Protein AF-A0A535AW75-F1 (afdb_monomer_lite)

pLDDT: mean 78.08, std 23.4, range [30.22, 97.56]

Radius of gyration: 19.55 Å; chains: 1; bounding box: 42×55×48 Å

Secondary structure (DSSP, 8-state):
--TTS----SS-----S-SSPPGGG---HHHHHHHHHHHHHHHHHS--SEEEEESHHHHHHHHHHTT-SSPPPP-TT-EEE-TTS-EEEEE----HHHHHTTSS-HHHHHHT-HHHHHHHHHHH--S-------GGGS-----------------PPPPP-

Foldseek 3Di:
DDPPPVDDDDLDDDDDLAPDQDVPNDDDPVRSVVSLVVVLVVVLVDPDQEAEQADPVSVVSVCVSLVPPDADDADAQDWDADPQNGIYGYHHHPDPVCDVVVVDDPCSVVCSPVVNVVVVVVVVDDPPDPDDDRPSPDDDPPDDDPDDDDDDDDDDDDDDD

Structure (mmCIF, N/CA/C/O backbone):
data_AF-A0A535AW75-F1
#
_entry.id   AF-A0A535AW75-F1
#
loop_
_atom_site.group_PDB
_atom_site.id
_atom_site.type_symbol
_atom_site.label_atom_id
_atom_site.label_alt_id
_atom_site.label_comp_id
_atom_site.label_asym_id
_atom_site.label_entity_id
_atom_site.label_seq_id
_atom_site.pdbx_PDB_ins_code
_atom_site.Cartn_x
_atom_site.Cartn_y
_atom_site.Cartn_z
_atom_site.occupancy
_atom_site.B_iso_or_equiv
_atom_site.auth_seq_id
_atom_site.auth_comp_id
_atom_site.auth_asym_id
_atom_site.auth_atom_id
_atom_site.pdbx_PDB_model_num
ATOM 1 N N . GLU A 1 1 ? -6.168 -9.138 -23.996 1.00 61.31 1 GLU A N 1
ATOM 2 C CA . GLU A 1 1 ? -6.672 -9.551 -22.667 1.00 61.31 1 GLU A CA 1
ATOM 3 C C . GLU A 1 1 ? -8.048 -10.183 -22.825 1.00 61.31 1 GLU A C 1
ATOM 5 O O . GLU A 1 1 ? -8.826 -9.675 -23.624 1.00 61.31 1 GLU A O 1
ATOM 10 N N . HIS A 1 2 ? -8.336 -11.271 -22.105 1.00 75.50 2 HIS A N 1
ATOM 11 C CA . HIS A 1 2 ? -9.632 -11.963 -22.109 1.00 75.50 2 HIS A CA 1
ATOM 12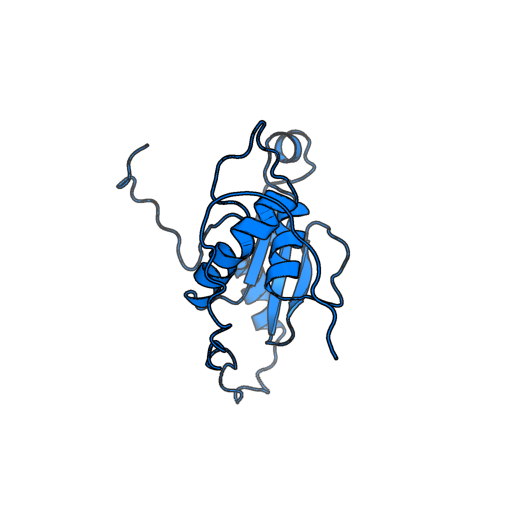 C C . HIS A 1 2 ? -10.145 -12.055 -20.667 1.00 75.50 2 HIS A C 1
ATOM 14 O O . HIS A 1 2 ? -9.396 -12.452 -19.785 1.00 75.50 2 HIS A O 1
ATOM 20 N N . ARG A 1 3 ? -11.411 -11.694 -20.418 1.00 74.44 3 ARG A N 1
ATOM 21 C CA . ARG A 1 3 ? -12.014 -11.739 -19.067 1.00 74.44 3 ARG A CA 1
ATOM 22 C C . ARG A 1 3 ? -12.180 -13.159 -18.518 1.00 74.44 3 ARG A C 1
ATOM 24 O O . ARG A 1 3 ? -12.251 -13.332 -17.308 1.00 74.44 3 ARG A O 1
ATOM 31 N N . ASP A 1 4 ? -12.218 -14.141 -19.412 1.00 86.00 4 ASP A N 1
ATOM 32 C CA . ASP A 1 4 ? -12.460 -15.551 -19.107 1.00 86.00 4 ASP A CA 1
ATOM 33 C C . ASP A 1 4 ? -11.187 -16.397 -19.261 1.00 86.00 4 ASP A C 1
ATOM 35 O O . ASP A 1 4 ? -11.249 -17.579 -19.585 1.00 86.00 4 ASP A O 1
ATOM 39 N N . ASP A 1 5 ? -10.013 -15.800 -19.031 1.00 88.88 5 ASP A N 1
ATOM 40 C CA . ASP A 1 5 ? -8.710 -16.483 -19.084 1.00 88.88 5 ASP A CA 1
ATOM 41 C C . ASP A 1 5 ? -8.517 -17.554 -17.988 1.00 88.88 5 ASP A C 1
ATOM 43 O O . ASP A 1 5 ? -7.508 -18.257 -17.956 1.00 88.88 5 ASP A O 1
ATOM 47 N N . GLY A 1 6 ? -9.493 -17.698 -17.089 1.00 89.00 6 GLY A N 1
ATOM 48 C CA . GLY A 1 6 ? -9.479 -18.669 -16.004 1.00 89.00 6 GLY A CA 1
ATOM 49 C C . GLY A 1 6 ? -8.653 -18.238 -14.792 1.00 89.00 6 GLY A C 1
ATOM 50 O O . GLY A 1 6 ? -8.538 -19.024 -13.846 1.00 89.00 6 GLY A O 1
ATOM 51 N N . LEU A 1 7 ? -8.112 -17.013 -14.764 1.00 89.44 7 LEU A N 1
ATOM 52 C CA . LEU A 1 7 ? -7.341 -16.511 -13.631 1.00 89.44 7 LEU A CA 1
ATOM 53 C C . LEU A 1 7 ? -8.226 -16.389 -12.383 1.00 89.44 7 LEU A C 1
ATOM 55 O O . LEU A 1 7 ? -9.265 -15.728 -12.374 1.00 89.44 7 LEU A O 1
ATOM 59 N N . ARG A 1 8 ? -7.791 -17.013 -11.282 1.00 88.00 8 ARG A N 1
ATOM 60 C CA . ARG A 1 8 ? -8.491 -16.966 -9.991 1.00 88.00 8 ARG A CA 1
ATOM 61 C C . ARG A 1 8 ? -7.544 -16.570 -8.869 1.00 88.00 8 ARG A C 1
ATOM 63 O O . ARG A 1 8 ? -6.524 -17.216 -8.642 1.00 88.00 8 ARG A O 1
ATOM 70 N N . LEU A 1 9 ? -7.930 -15.549 -8.107 1.00 88.00 9 LEU A N 1
ATOM 71 C CA . LEU A 1 9 ? -7.270 -15.192 -6.854 1.00 88.00 9 LEU A CA 1
ATOM 72 C C . LEU A 1 9 ? -7.941 -15.934 -5.697 1.00 88.00 9 LEU A C 1
ATOM 74 O O . LEU A 1 9 ? -9.105 -15.705 -5.378 1.00 88.00 9 LEU A O 1
ATOM 78 N N . LEU A 1 10 ? -7.201 -16.835 -5.054 1.00 88.31 10 LEU A N 1
ATOM 79 C CA . LEU A 1 10 ? -7.703 -17.617 -3.924 1.00 88.31 10 LEU A CA 1
ATOM 80 C C . LEU A 1 10 ? -7.268 -16.977 -2.604 1.00 88.31 10 LEU A C 1
ATOM 82 O O . LEU A 1 10 ? -6.084 -16.977 -2.266 1.00 88.31 10 LEU A O 1
ATOM 86 N N . GLY A 1 11 ? -8.221 -16.453 -1.833 1.00 86.50 11 GLY A N 1
ATOM 87 C CA . GLY A 1 11 ? -7.933 -15.834 -0.532 1.00 86.50 11 GLY A CA 1
ATOM 88 C C . GLY A 1 11 ? -7.083 -14.562 -0.626 1.00 86.50 11 GLY A C 1
ATOM 89 O O . GLY A 1 11 ? -6.395 -14.213 0.331 1.00 86.50 11 GLY A O 1
ATOM 90 N N . ALA A 1 12 ? -7.105 -13.896 -1.781 1.00 90.88 12 ALA A N 1
ATOM 91 C CA . ALA A 1 12 ? -6.406 -12.647 -2.035 1.00 90.88 12 ALA A CA 1
ATOM 92 C C . ALA A 1 12 ? -7.303 -11.703 -2.838 1.00 90.88 12 ALA A C 1
ATOM 94 O O . ALA A 1 12 ? -8.185 -12.138 -3.577 1.00 90.88 12 ALA A O 1
ATOM 95 N N . TYR A 1 13 ? -7.047 -10.411 -2.689 1.00 93.62 13 TYR A N 1
ATOM 96 C CA . TYR A 1 13 ? -7.688 -9.344 -3.441 1.00 93.62 13 TYR A CA 1
ATOM 97 C C . TYR A 1 13 ? -6.622 -8.307 -3.784 1.00 93.62 13 TYR A C 1
ATOM 99 O O . TYR A 1 13 ? -5.768 -8.008 -2.945 1.00 93.62 13 TYR A O 1
ATOM 107 N N . ILE A 1 14 ? -6.650 -7.790 -5.009 1.00 94.31 14 ILE A N 1
ATOM 108 C CA . ILE A 1 14 ? -5.698 -6.788 -5.491 1.00 94.31 14 ILE A CA 1
ATOM 109 C C . ILE A 1 14 ? -6.463 -5.489 -5.711 1.00 94.31 14 ILE A C 1
ATOM 111 O O . ILE A 1 14 ? -7.519 -5.484 -6.334 1.00 94.31 14 ILE A O 1
ATOM 115 N N . THR A 1 15 ? -5.915 -4.394 -5.197 1.00 95.81 15 THR A N 1
ATOM 116 C CA . THR A 1 15 ? -6.437 -3.041 -5.397 1.00 95.81 15 THR A CA 1
ATOM 117 C C . THR A 1 15 ? -5.294 -2.032 -5.424 1.00 95.81 15 THR A C 1
ATOM 119 O O . THR A 1 15 ? -4.133 -2.388 -5.205 1.00 95.81 15 THR A O 1
ATOM 122 N N . ALA A 1 16 ? -5.617 -0.775 -5.703 1.00 95.50 16 ALA A N 1
ATOM 123 C CA . ALA A 1 16 ? -4.681 0.327 -5.814 1.00 95.50 16 ALA A CA 1
ATOM 124 C C . ALA A 1 16 ? -5.081 1.483 -4.891 1.00 95.50 16 ALA A C 1
ATOM 126 O O . ALA A 1 16 ? -6.243 1.665 -4.549 1.00 95.50 16 ALA A O 1
ATOM 127 N N . ILE A 1 17 ? -4.098 2.301 -4.509 1.00 96.38 17 ILE A N 1
ATOM 128 C CA . ILE A 1 17 ? -4.355 3.543 -3.763 1.00 96.38 17 ILE A CA 1
ATOM 129 C C . ILE A 1 17 ? -5.074 4.587 -4.625 1.00 96.38 17 ILE A C 1
ATOM 131 O O . ILE A 1 17 ? -5.827 5.406 -4.105 1.00 96.38 17 ILE A O 1
ATOM 135 N N . VAL A 1 18 ? -4.814 4.576 -5.932 1.00 96.12 18 VAL A N 1
ATOM 136 C CA . VAL A 1 18 ? -5.427 5.466 -6.919 1.00 96.12 18 VAL A CA 1
ATOM 137 C C . VAL A 1 18 ? -6.012 4.588 -8.019 1.00 96.12 18 VAL A C 1
ATOM 139 O O . VAL A 1 18 ? -5.315 3.726 -8.547 1.00 96.12 18 VAL A O 1
ATOM 142 N N . HIS A 1 19 ? -7.289 4.797 -8.343 1.00 93.25 19 HIS A N 1
ATOM 143 C CA . HIS A 1 19 ? -8.025 3.979 -9.320 1.00 93.25 19 HIS A CA 1
ATOM 144 C C . HIS A 1 19 ? -8.038 4.576 -10.734 1.00 93.25 19 HIS A C 1
ATOM 146 O O . HIS A 1 19 ? -8.452 3.912 -11.680 1.00 93.25 19 HIS A O 1
ATOM 152 N N . CYS A 1 20 ? -7.581 5.819 -10.882 1.00 91.44 20 CYS A N 1
ATOM 153 C CA . CYS A 1 20 ? -7.381 6.470 -12.171 1.00 91.44 20 CYS A CA 1
ATOM 154 C C . CYS A 1 20 ? -5.901 6.406 -12.555 1.00 91.44 20 CYS A C 1
ATOM 156 O O . CYS A 1 20 ? -5.035 6.546 -11.693 1.00 91.44 20 CYS A O 1
ATOM 158 N N . VAL A 1 21 ? -5.603 6.232 -13.842 1.00 91.12 21 VAL A N 1
ATOM 159 C CA . VAL A 1 21 ? -4.220 6.255 -14.338 1.00 91.12 21 VAL A CA 1
ATOM 160 C C . VAL A 1 21 ? -3.666 7.681 -14.200 1.00 91.12 21 VAL A C 1
ATOM 162 O O . VAL A 1 21 ? -4.211 8.590 -14.829 1.00 91.12 21 VAL A O 1
ATOM 165 N N . PRO A 1 22 ? -2.610 7.911 -13.398 1.00 90.06 22 PRO A N 1
ATOM 166 C CA . PRO A 1 22 ? -2.048 9.242 -13.224 1.00 90.06 22 PRO A CA 1
ATOM 167 C C . PRO A 1 22 ? -1.066 9.579 -14.361 1.00 90.06 22 PRO A C 1
ATOM 169 O O . PRO A 1 22 ? -0.388 8.682 -14.881 1.00 90.06 22 PRO A O 1
ATOM 172 N N . PRO A 1 23 ? -0.904 10.865 -14.719 1.00 90.38 23 PRO A N 1
ATOM 173 C CA . PRO A 1 23 ? 0.100 11.295 -15.687 1.00 90.38 23 PRO A CA 1
ATOM 174 C C . PRO A 1 23 ? 1.506 10.794 -15.324 1.00 90.38 23 PRO A C 1
ATOM 176 O O . PRO A 1 23 ? 1.961 10.909 -14.184 1.00 90.38 23 PRO A O 1
ATOM 179 N N . GLY A 1 24 ? 2.200 10.195 -16.295 1.00 89.56 24 GLY A N 1
ATOM 180 C CA . GLY A 1 24 ? 3.557 9.671 -16.104 1.00 89.56 24 GLY A CA 1
ATOM 181 C C . GLY A 1 24 ? 3.679 8.549 -15.063 1.00 89.56 24 GLY A C 1
ATOM 182 O O . GLY A 1 24 ? 4.781 8.323 -14.565 1.00 89.56 24 GLY A O 1
ATOM 183 N N . ASN A 1 25 ? 2.577 7.869 -14.713 1.00 88.00 25 ASN A N 1
ATOM 184 C CA . ASN A 1 25 ? 2.518 6.823 -13.682 1.00 88.00 25 ASN A CA 1
ATOM 185 C C . ASN A 1 25 ? 2.984 7.295 -12.289 1.00 88.00 25 ASN A C 1
ATOM 187 O O . ASN A 1 25 ? 3.483 6.502 -11.488 1.00 88.00 25 ASN A O 1
ATOM 191 N N . LYS A 1 26 ? 2.836 8.593 -11.992 1.00 89.50 26 LYS A N 1
ATOM 192 C CA . LYS A 1 26 ? 3.260 9.213 -10.730 1.00 89.50 26 LYS A CA 1
ATOM 193 C C . LYS A 1 26 ? 2.073 9.906 -10.058 1.00 89.50 26 LYS A C 1
ATOM 195 O O . LYS A 1 26 ? 1.866 11.095 -10.285 1.00 89.50 26 LYS A O 1
ATOM 200 N N . PRO A 1 27 ? 1.288 9.184 -9.241 1.00 93.44 27 PRO A N 1
ATOM 201 C CA . PRO A 1 27 ? 0.167 9.789 -8.540 1.00 93.44 27 PRO A CA 1
ATOM 202 C C . PRO A 1 27 ? 0.651 10.830 -7.528 1.00 93.44 27 PRO A C 1
ATOM 204 O O . PRO A 1 27 ? 1.640 10.645 -6.814 1.00 93.44 27 PRO A O 1
ATOM 207 N N . THR A 1 28 ? -0.087 11.924 -7.442 1.00 95.50 28 THR A N 1
ATOM 208 C CA . THR A 1 28 ? 0.123 12.996 -6.477 1.00 95.50 28 THR A CA 1
ATOM 209 C C . THR A 1 28 ? -0.484 12.641 -5.112 1.00 95.50 28 THR A C 1
ATOM 211 O O . THR A 1 28 ? -1.409 11.826 -5.015 1.00 95.50 28 THR A O 1
ATOM 214 N N . PRO A 1 29 ? -0.028 13.287 -4.022 1.00 95.69 29 PRO A N 1
ATOM 215 C CA . PRO A 1 29 ? -0.680 13.175 -2.718 1.00 95.69 29 PRO A CA 1
ATOM 216 C C . PRO A 1 29 ? -2.168 13.555 -2.748 1.00 95.69 29 PRO A C 1
ATOM 218 O O . PRO A 1 29 ? -2.965 12.920 -2.064 1.00 95.69 29 PRO A O 1
ATOM 221 N N . GLN A 1 30 ? -2.548 14.546 -3.563 1.00 95.81 30 GLN A N 1
ATOM 222 C CA . GLN A 1 30 ? -3.943 14.967 -3.702 1.00 95.81 30 GLN A CA 1
ATOM 223 C C . GLN A 1 30 ? -4.795 13.887 -4.380 1.00 95.81 30 GLN A C 1
ATOM 225 O O . GLN A 1 30 ? -5.901 13.613 -3.925 1.00 95.81 30 GLN A O 1
ATOM 230 N N . GLU A 1 31 ? -4.288 13.244 -5.436 1.00 96.31 31 GLU A N 1
ATOM 231 C CA . GLU A 1 31 ? -4.986 12.134 -6.100 1.00 96.31 31 GLU A CA 1
ATOM 232 C C . GLU A 1 31 ? -5.171 10.938 -5.164 1.00 96.31 31 GLU A C 1
ATOM 234 O O . GLU A 1 31 ? -6.262 10.368 -5.125 1.00 96.31 31 GLU A O 1
ATOM 239 N N . ARG A 1 32 ? -4.152 10.603 -4.355 1.00 96.56 32 ARG A N 1
ATOM 240 C CA . ARG A 1 32 ? -4.295 9.630 -3.259 1.00 96.56 32 ARG A CA 1
ATOM 241 C C . ARG A 1 32 ? -5.426 10.038 -2.334 1.00 96.56 32 ARG A C 1
ATOM 243 O O . ARG A 1 32 ? -6.337 9.248 -2.126 1.00 96.56 32 ARG A O 1
ATOM 250 N N . ASP A 1 33 ? -5.360 11.241 -1.769 1.00 95.50 33 ASP A N 1
ATOM 251 C CA . ASP A 1 33 ? -6.301 11.677 -0.734 1.00 95.50 33 ASP A CA 1
ATOM 252 C C . ASP A 1 33 ? -7.743 11.728 -1.266 1.00 95.50 33 ASP A C 1
ATOM 254 O O . ASP A 1 33 ? -8.675 11.356 -0.555 1.00 95.50 33 ASP A O 1
ATOM 258 N N . ASN A 1 34 ? -7.921 12.075 -2.544 1.00 96.50 34 ASN A N 1
ATOM 259 C CA . ASN A 1 34 ? -9.205 11.997 -3.238 1.00 96.50 34 ASN A CA 1
ATOM 260 C C . ASN A 1 34 ? -9.692 10.548 -3.434 1.00 96.50 34 ASN A C 1
ATOM 262 O O . ASN A 1 34 ? -10.897 10.301 -3.384 1.00 96.50 34 ASN A O 1
ATOM 266 N N . CYS A 1 35 ? -8.783 9.591 -3.654 1.00 96.75 35 CYS A N 1
ATOM 267 C CA . CYS A 1 35 ? -9.115 8.178 -3.859 1.00 96.75 35 CYS A CA 1
ATOM 268 C C . CYS A 1 35 ? -9.264 7.370 -2.559 1.00 96.75 35 CYS A C 1
ATOM 270 O O . CYS A 1 35 ? -9.921 6.330 -2.581 1.00 96.75 35 CYS A O 1
ATOM 272 N N . LEU A 1 36 ? -8.728 7.829 -1.420 1.00 96.06 36 LEU A N 1
ATOM 273 C CA . LEU A 1 36 ? -8.793 7.099 -0.142 1.00 96.06 36 LEU A CA 1
ATOM 274 C C . LEU A 1 36 ? -10.205 6.613 0.248 1.00 96.06 36 LEU A C 1
ATOM 276 O O . LEU A 1 36 ? -10.320 5.459 0.665 1.00 96.06 36 LEU A O 1
ATOM 280 N N . PRO A 1 37 ? -11.298 7.386 0.064 1.00 95.88 37 PRO A N 1
ATOM 281 C CA . PRO A 1 37 ? -12.645 6.907 0.382 1.00 95.88 37 PRO A CA 1
ATOM 282 C C . PRO A 1 37 ? -13.089 5.678 -0.429 1.00 95.88 37 PRO A C 1
ATOM 284 O O . PRO A 1 37 ? -13.955 4.925 0.022 1.00 95.88 37 PRO A O 1
ATOM 287 N N . HIS A 1 38 ? -12.530 5.473 -1.627 1.00 96.06 38 HIS A N 1
ATOM 288 C CA . HIS A 1 38 ? -12.787 4.282 -2.438 1.00 96.06 38 HIS A CA 1
ATOM 289 C C . HIS A 1 38 ? -12.093 3.065 -1.829 1.00 96.06 38 HIS A C 1
ATOM 291 O O . HIS A 1 38 ? -12.763 2.073 -1.546 1.00 96.06 38 HIS A O 1
ATOM 297 N N . LEU A 1 39 ? -10.804 3.195 -1.506 1.00 95.25 39 LEU A N 1
ATOM 298 C CA . LEU A 1 39 ? -10.035 2.158 -0.819 1.00 95.25 39 LEU A CA 1
ATOM 299 C C . LEU A 1 39 ? -10.677 1.762 0.519 1.00 95.25 39 LEU A C 1
ATOM 301 O O . LEU A 1 39 ? -10.843 0.579 0.805 1.00 95.25 39 LEU A O 1
ATOM 305 N N . GLU A 1 40 ? -11.083 2.736 1.337 1.00 94.88 40 GLU A N 1
ATOM 306 C CA . GLU A 1 40 ? -11.765 2.481 2.612 1.00 94.88 40 GLU A CA 1
ATOM 307 C C . GLU A 1 40 ? -13.058 1.682 2.415 1.00 94.88 40 GLU A C 1
ATOM 309 O O . GLU A 1 40 ? -13.329 0.733 3.157 1.00 94.88 40 GLU A O 1
ATOM 314 N N . ARG A 1 41 ? -13.850 2.038 1.394 1.00 95.94 41 ARG A N 1
ATOM 315 C CA . ARG A 1 41 ? -15.081 1.319 1.062 1.00 95.94 41 ARG A CA 1
ATOM 316 C C . ARG A 1 41 ? -14.776 -0.108 0.622 1.00 95.94 41 ARG A C 1
ATOM 318 O O . ARG A 1 41 ? -15.406 -1.018 1.152 1.00 95.94 41 ARG A O 1
ATOM 325 N N . GLU A 1 42 ? -13.821 -0.314 -0.280 1.00 95.94 42 GLU A N 1
ATOM 326 C CA . GLU A 1 42 ? -13.416 -1.652 -0.727 1.00 95.94 42 GLU A CA 1
ATOM 327 C C . GLU A 1 42 ? -12.975 -2.525 0.450 1.00 95.94 42 GLU A C 1
ATOM 329 O O . GLU A 1 42 ? -13.516 -3.609 0.666 1.00 95.94 42 GLU A O 1
ATOM 334 N N . LEU A 1 43 ? -12.064 -2.018 1.282 1.00 94.19 43 LEU A N 1
ATOM 335 C CA . LEU A 1 43 ? -11.544 -2.750 2.435 1.00 94.19 43 LEU A CA 1
ATOM 336 C C . LEU A 1 43 ? -12.615 -3.024 3.500 1.00 94.19 43 LEU A C 1
ATOM 338 O O . LEU A 1 43 ? -12.484 -3.992 4.247 1.00 94.19 43 LEU A O 1
ATOM 342 N N . SER A 1 44 ? -13.673 -2.210 3.581 1.00 94.50 44 SER A N 1
ATOM 343 C CA . SER A 1 44 ? -14.808 -2.449 4.485 1.00 94.50 44 SER A CA 1
ATOM 344 C C . SER A 1 44 ? -15.728 -3.591 4.040 1.00 94.50 44 SER A C 1
ATOM 346 O O . SER A 1 44 ? -16.453 -4.144 4.866 1.00 94.50 44 SER A O 1
ATOM 348 N N . LEU A 1 45 ? -15.699 -3.951 2.752 1.00 96.12 45 LEU A N 1
ATOM 349 C CA . LEU A 1 45 ? -16.507 -5.034 2.185 1.00 96.12 45 LEU A CA 1
ATOM 350 C C . LEU A 1 45 ? -15.802 -6.395 2.260 1.00 96.12 45 LEU A C 1
ATOM 352 O O . LEU A 1 45 ? -16.438 -7.424 2.041 1.00 96.12 45 LEU A O 1
ATOM 356 N N . LEU A 1 46 ? -14.504 -6.414 2.572 1.00 93.56 46 LEU A N 1
ATOM 357 C CA . LEU A 1 46 ? -13.673 -7.613 2.537 1.00 93.56 46 LEU A CA 1
ATOM 358 C 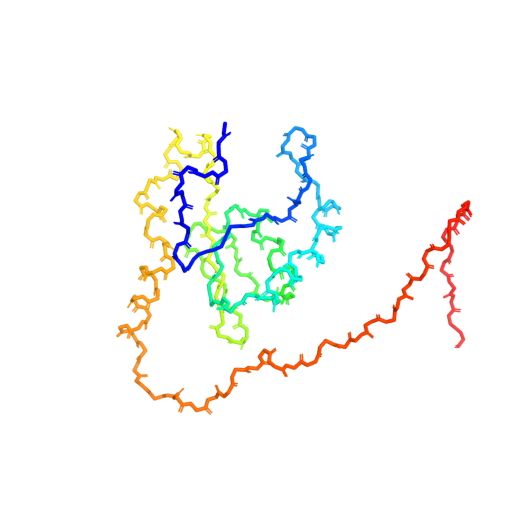C . LEU A 1 46 ? -13.302 -8.088 3.953 1.00 93.56 46 LEU A C 1
ATOM 360 O O . LEU A 1 46 ? -12.878 -7.282 4.783 1.00 93.56 46 LEU A O 1
ATOM 364 N N . PRO A 1 47 ? -13.369 -9.400 4.246 1.00 91.56 47 PRO A N 1
ATOM 365 C CA . PRO A 1 47 ? -12.968 -9.958 5.538 1.00 91.56 47 PRO A CA 1
ATOM 366 C C . PRO A 1 47 ? -11.442 -10.163 5.624 1.00 91.56 47 PRO A C 1
ATOM 368 O O . PRO A 1 47 ? -10.956 -11.278 5.813 1.00 9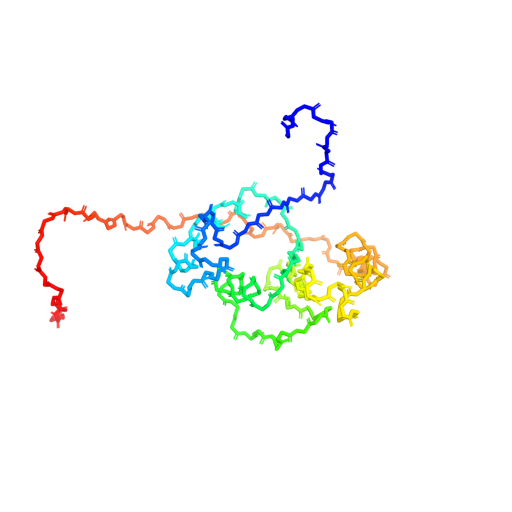1.56 47 PRO A O 1
ATOM 371 N N . TRP A 1 48 ? -10.658 -9.098 5.449 1.00 93.00 48 TRP A N 1
ATOM 372 C CA . TRP A 1 48 ? -9.197 -9.184 5.369 1.00 93.00 48 TRP A CA 1
ATOM 373 C C . TRP A 1 48 ? -8.505 -9.200 6.748 1.00 93.00 48 TRP A C 1
ATOM 375 O O . TRP A 1 48 ? -9.021 -8.692 7.747 1.00 93.00 48 TRP A O 1
ATOM 385 N N . ARG A 1 49 ? -7.297 -9.781 6.795 1.00 92.62 49 ARG A N 1
ATOM 386 C CA . ARG A 1 49 ? -6.430 -9.848 7.994 1.00 92.62 49 ARG A CA 1
ATOM 387 C C . ARG A 1 49 ? -5.066 -9.193 7.802 1.00 92.62 49 ARG A C 1
ATOM 389 O O . ARG A 1 49 ? -4.528 -8.615 8.741 1.00 92.62 49 ARG A O 1
ATOM 396 N N . VAL A 1 50 ? -4.526 -9.288 6.590 1.00 94.38 50 VAL A N 1
ATOM 397 C CA . VAL A 1 50 ? -3.210 -8.767 6.225 1.00 94.38 50 VAL A CA 1
ATOM 398 C C . VAL A 1 50 ? -3.338 -7.943 4.949 1.00 94.38 50 VAL A C 1
ATOM 400 O O . VAL A 1 50 ? -3.996 -8.382 4.008 1.00 94.38 50 VAL A O 1
ATOM 403 N N . ILE A 1 51 ? -2.700 -6.774 4.915 1.00 95.88 51 ILE A N 1
ATOM 404 C CA . ILE A 1 51 ? -2.484 -5.985 3.695 1.00 95.88 51 ILE A CA 1
ATOM 405 C C . ILE A 1 51 ? -1.001 -6.036 3.354 1.00 95.88 51 ILE A C 1
ATOM 407 O O . ILE A 1 51 ? -0.173 -5.785 4.222 1.00 95.88 51 ILE A O 1
ATOM 411 N N . VAL A 1 52 ? -0.664 -6.296 2.092 1.00 96.69 52 VAL A N 1
ATOM 412 C CA . VAL A 1 52 ? 0.701 -6.118 1.581 1.00 96.69 52 VAL A CA 1
ATOM 413 C C . VAL A 1 52 ? 0.759 -4.805 0.805 1.00 96.69 52 VAL A C 1
ATOM 415 O O . VAL A 1 52 ? 0.170 -4.678 -0.264 1.00 96.69 52 VAL A O 1
ATOM 418 N N . ALA A 1 53 ? 1.450 -3.811 1.356 1.00 97.00 53 ALA A N 1
ATOM 419 C CA . ALA A 1 53 ? 1.637 -2.504 0.747 1.00 97.00 53 ALA A CA 1
ATOM 420 C C . ALA A 1 53 ? 2.868 -2.509 -0.173 1.00 97.00 53 ALA A C 1
ATOM 422 O O . ALA A 1 53 ? 4.011 -2.559 0.289 1.00 97.00 53 ALA A O 1
ATOM 423 N N . LEU A 1 54 ? 2.627 -2.445 -1.484 1.00 96.62 54 LEU A N 1
ATOM 424 C CA . LEU A 1 54 ? 3.666 -2.442 -2.514 1.00 96.62 54 LEU A CA 1
ATOM 425 C C . LEU A 1 54 ? 4.194 -1.017 -2.751 1.00 96.62 54 LEU A C 1
ATOM 427 O O . LEU A 1 54 ? 3.614 -0.229 -3.493 1.00 96.62 54 LEU A O 1
ATOM 431 N N . GLY A 1 55 ? 5.320 -0.687 -2.128 1.00 96.56 55 GLY A N 1
ATOM 432 C CA . GLY A 1 55 ? 5.965 0.621 -2.203 1.00 96.56 55 GLY A CA 1
ATOM 433 C C . GLY A 1 55 ? 5.562 1.574 -1.074 1.00 96.56 55 GLY A C 1
ATOM 434 O O . GLY A 1 55 ? 4.542 1.408 -0.403 1.00 96.56 55 GLY A O 1
ATOM 435 N N . SER A 1 56 ? 6.375 2.613 -0.876 1.00 96.25 56 SER A N 1
ATOM 436 C CA . SER A 1 56 ? 6.171 3.610 0.183 1.00 96.25 56 SER A CA 1
ATOM 437 C C . SER A 1 56 ? 4.888 4.418 -0.010 1.00 96.25 56 SER A C 1
ATOM 439 O O . SER A 1 56 ? 4.232 4.762 0.969 1.00 96.25 56 SER A O 1
ATOM 441 N N . PHE A 1 57 ? 4.496 4.675 -1.262 1.00 96.38 57 PHE A N 1
ATOM 442 C CA . PHE A 1 57 ? 3.246 5.361 -1.591 1.00 96.38 57 PHE A CA 1
ATOM 443 C C . PHE A 1 57 ? 2.018 4.537 -1.182 1.00 96.38 57 PHE A C 1
ATOM 445 O O . PHE A 1 57 ? 1.096 5.069 -0.564 1.00 96.38 57 PHE A O 1
ATOM 452 N N . ALA A 1 58 ? 2.038 3.226 -1.459 1.00 97.00 58 ALA A N 1
ATOM 453 C CA . ALA A 1 58 ? 0.993 2.309 -1.018 1.00 97.00 58 ALA A CA 1
ATOM 454 C C . ALA A 1 58 ? 0.891 2.274 0.508 1.00 97.00 58 ALA A C 1
ATOM 456 O O . ALA A 1 58 ? -0.192 2.420 1.070 1.00 97.00 58 ALA A O 1
ATOM 457 N N . TYR A 1 59 ? 2.037 2.151 1.177 1.00 97.56 59 TYR A N 1
ATOM 458 C CA . TYR A 1 59 ? 2.100 2.131 2.631 1.00 97.56 59 TYR A CA 1
ATOM 459 C C . TYR A 1 59 ? 1.559 3.423 3.254 1.00 97.56 59 TYR A C 1
ATOM 461 O O . TYR A 1 59 ? 0.754 3.370 4.182 1.00 97.56 59 TYR A O 1
ATOM 469 N N . ASP A 1 60 ? 1.924 4.586 2.709 1.00 96.56 60 ASP A N 1
ATOM 470 C CA . ASP A 1 60 ? 1.412 5.870 3.183 1.00 96.56 60 ASP A CA 1
ATOM 471 C C . ASP A 1 60 ? -0.113 5.980 3.034 1.00 96.56 60 ASP A C 1
ATOM 473 O O . ASP A 1 60 ? -0.786 6.379 3.986 1.00 96.56 60 ASP A O 1
ATOM 477 N N . GLY A 1 61 ? -0.661 5.562 1.887 1.00 96.62 61 GLY A N 1
ATOM 478 C CA . GLY A 1 61 ? -2.105 5.535 1.647 1.00 96.62 61 GLY A CA 1
ATOM 479 C C . GLY A 1 61 ? -2.857 4.631 2.623 1.00 96.62 61 GLY A C 1
ATOM 480 O O . GLY A 1 61 ? -3.825 5.071 3.245 1.00 96.62 61 GLY A O 1
ATOM 481 N N . VAL A 1 62 ? -2.377 3.403 2.838 1.00 96.44 62 VAL A N 1
ATOM 482 C CA . VAL A 1 62 ? -2.991 2.470 3.796 1.00 96.44 62 VAL A CA 1
ATOM 483 C C . VAL A 1 62 ? -2.905 3.017 5.226 1.00 96.44 62 VAL A C 1
ATOM 485 O O . VAL A 1 62 ? -3.906 3.025 5.942 1.00 96.44 62 VAL A O 1
ATOM 488 N N . CYS A 1 63 ? -1.751 3.542 5.651 1.00 95.75 63 CYS A N 1
ATOM 489 C CA . CYS A 1 63 ? -1.613 4.140 6.982 1.00 95.75 63 CYS A CA 1
ATOM 490 C C . CYS A 1 63 ? -2.583 5.306 7.205 1.00 95.75 63 CYS A C 1
ATOM 492 O O . CYS A 1 63 ? -3.090 5.462 8.314 1.00 95.75 63 CYS A O 1
ATOM 494 N N . ARG A 1 64 ? -2.853 6.117 6.175 1.00 95.25 64 ARG A N 1
ATOM 495 C CA . ARG A 1 64 ? -3.834 7.210 6.242 1.00 95.25 64 ARG A CA 1
ATOM 496 C C . ARG A 1 64 ? -5.261 6.686 6.358 1.00 95.25 64 ARG A C 1
ATOM 498 O O . ARG A 1 64 ? -5.962 7.116 7.271 1.00 95.25 64 ARG A O 1
ATOM 505 N N . ALA A 1 65 ? -5.647 5.722 5.519 1.00 94.19 65 ALA A N 1
ATOM 506 C CA . ALA A 1 65 ? -6.971 5.092 5.560 1.00 94.19 65 ALA A CA 1
ATOM 507 C C . ALA A 1 65 ? -7.293 4.495 6.944 1.00 94.19 65 ALA A C 1
ATOM 509 O O . ALA A 1 65 ? -8.424 4.565 7.417 1.00 94.19 65 ALA A O 1
ATOM 510 N N . PHE A 1 66 ? -6.283 3.957 7.637 1.00 91.75 66 PHE A N 1
ATOM 511 C CA . PHE A 1 66 ? -6.434 3.395 8.986 1.00 91.75 66 PHE A CA 1
ATOM 512 C C . PHE A 1 66 ? -5.996 4.325 10.122 1.00 91.75 66 PHE A C 1
ATOM 514 O O . PHE A 1 66 ? -5.980 3.903 11.275 1.00 91.75 66 PHE A O 1
ATOM 521 N N . SER A 1 67 ? -5.656 5.586 9.831 1.00 92.06 67 SER A N 1
ATOM 522 C CA . SER A 1 67 ? -5.197 6.563 10.833 1.00 92.06 67 SER A CA 1
ATOM 523 C C . SER A 1 67 ? -4.078 6.029 11.748 1.00 92.06 67 SER A C 1
ATOM 525 O O . SER A 1 67 ? -4.074 6.257 12.960 1.00 92.06 67 SER A O 1
ATOM 527 N N . VAL A 1 68 ? -3.117 5.298 11.173 1.00 92.19 68 VAL A N 1
ATOM 528 C CA . VAL A 1 68 ? -2.010 4.666 11.906 1.00 92.19 68 VAL A CA 1
ATOM 529 C C . VAL A 1 68 ? -1.106 5.743 12.507 1.00 92.19 68 VAL A C 1
ATOM 531 O O . VAL A 1 68 ? -0.355 6.408 11.795 1.00 92.19 68 VAL A O 1
ATOM 534 N N . ARG A 1 69 ? -1.163 5.903 13.835 1.00 84.25 69 ARG A N 1
ATOM 535 C CA . ARG A 1 69 ? -0.431 6.959 14.560 1.00 84.25 69 ARG A CA 1
ATOM 536 C C . ARG A 1 69 ? 1.066 6.681 14.685 1.00 84.25 69 ARG A C 1
ATOM 538 O O . ARG A 1 69 ? 1.878 7.560 14.425 1.00 84.25 69 ARG A O 1
ATOM 545 N N . LYS A 1 70 ? 1.436 5.464 15.088 1.00 88.06 70 LYS A N 1
ATOM 546 C CA . LYS A 1 70 ? 2.832 5.037 15.277 1.00 88.06 70 LYS A CA 1
ATOM 547 C C . LYS A 1 70 ? 3.240 4.104 14.146 1.00 88.06 70 LYS A C 1
ATOM 549 O O . LYS A 1 70 ? 3.335 2.897 14.340 1.00 88.06 70 LYS A O 1
ATOM 554 N N . ARG A 1 71 ? 3.412 4.657 12.944 1.00 91.38 71 ARG A N 1
ATOM 555 C CA . ARG A 1 71 ? 3.815 3.858 11.784 1.00 91.38 71 ARG A CA 1
ATOM 556 C C . ARG A 1 71 ? 5.342 3.671 11.759 1.00 91.38 71 ARG A C 1
ATOM 558 O O . ARG A 1 71 ? 6.055 4.674 11.819 1.00 91.38 71 ARG A O 1
ATOM 565 N N . PRO A 1 72 ? 5.857 2.435 11.654 1.00 94.69 72 PRO A N 1
ATOM 566 C CA . PRO A 1 72 ? 7.270 2.186 11.380 1.00 94.69 72 PRO A CA 1
ATOM 567 C C . PRO A 1 72 ? 7.735 2.837 10.074 1.00 94.69 72 PRO A C 1
ATOM 569 O O . PRO A 1 72 ? 6.926 3.088 9.171 1.00 94.69 72 PRO A O 1
ATOM 572 N N . ALA A 1 73 ? 9.042 3.076 9.959 1.00 96.75 73 ALA A N 1
ATOM 573 C CA . ALA A 1 73 ? 9.648 3.500 8.702 1.00 96.75 73 ALA A CA 1
ATOM 574 C C . ALA A 1 73 ? 9.444 2.428 7.621 1.00 96.75 73 ALA A C 1
ATOM 576 O O . ALA A 1 73 ? 9.479 1.231 7.897 1.00 96.75 73 ALA A O 1
ATOM 577 N N . PHE A 1 74 ? 9.221 2.863 6.382 1.00 97.50 74 PHE A N 1
ATOM 578 C CA . PHE A 1 74 ? 9.013 1.942 5.272 1.00 97.50 74 PHE A CA 1
ATOM 579 C C . PHE A 1 74 ? 10.293 1.155 4.959 1.00 97.50 74 PHE A C 1
ATOM 581 O O . PHE A 1 74 ? 11.357 1.735 4.753 1.00 97.50 74 PHE A O 1
ATOM 588 N N . GLY A 1 75 ? 10.156 -0.160 4.833 1.00 96.56 75 GLY A N 1
ATOM 589 C CA . GLY A 1 75 ? 11.200 -1.075 4.385 1.00 96.56 75 GLY A CA 1
ATOM 590 C C . GLY A 1 75 ? 10.574 -2.394 3.948 1.00 96.56 75 GLY A C 1
ATOM 591 O O . GLY A 1 75 ? 9.468 -2.721 4.375 1.00 96.56 75 GLY A O 1
ATOM 592 N N . HIS A 1 76 ? 11.238 -3.149 3.074 1.00 96.25 76 HIS A N 1
ATOM 593 C CA . HIS A 1 76 ? 10.709 -4.452 2.674 1.00 96.25 76 HIS A CA 1
ATOM 594 C C . HIS A 1 76 ? 10.650 -5.400 3.884 1.00 96.25 76 HIS A C 1
ATOM 596 O O . HIS A 1 76 ? 11.581 -5.465 4.681 1.00 96.25 76 HIS A O 1
ATOM 602 N N . GLY A 1 77 ? 9.527 -6.099 4.040 1.00 93.81 77 GLY A N 1
ATOM 603 C CA . GLY A 1 77 ? 9.265 -7.025 5.136 1.00 93.81 77 GLY A CA 1
ATOM 604 C C . GLY A 1 77 ? 8.806 -6.378 6.446 1.00 93.81 77 GLY A C 1
ATOM 605 O O . GLY A 1 77 ? 8.376 -7.125 7.330 1.00 93.81 77 GLY A O 1
ATOM 606 N N . VAL A 1 78 ? 8.848 -5.043 6.565 1.00 95.12 78 VAL A N 1
ATOM 607 C CA . VAL A 1 78 ? 8.426 -4.308 7.770 1.00 95.12 78 VAL A CA 1
ATOM 608 C C . VAL A 1 78 ? 6.942 -4.526 8.034 1.00 95.12 78 VAL A C 1
ATOM 610 O O . VAL A 1 78 ? 6.113 -4.359 7.141 1.00 95.12 78 VAL A O 1
ATOM 613 N N . GLU A 1 79 ? 6.607 -4.852 9.278 1.00 93.50 79 GLU A N 1
ATOM 614 C CA . GLU A 1 79 ? 5.228 -4.995 9.733 1.00 93.50 79 GLU A CA 1
ATOM 615 C C . GLU A 1 79 ? 4.779 -3.767 10.523 1.00 93.50 79 GLU A C 1
ATOM 617 O O . GLU A 1 79 ? 5.477 -3.292 11.418 1.00 93.50 79 GLU A O 1
ATOM 622 N N . ALA A 1 80 ? 3.583 -3.280 10.215 1.00 93.56 80 ALA A N 1
ATOM 623 C CA . ALA A 1 80 ? 2.886 -2.250 10.963 1.00 93.56 80 ALA A CA 1
ATOM 624 C C . ALA A 1 80 ? 1.563 -2.843 11.488 1.00 93.56 80 ALA A C 1
ATOM 626 O O . ALA A 1 80 ? 0.611 -2.995 10.712 1.00 93.56 80 ALA A O 1
ATOM 627 N N . PRO A 1 81 ? 1.494 -3.228 12.776 1.00 92.06 81 PRO A N 1
ATOM 628 C CA . PRO A 1 81 ? 0.278 -3.778 13.360 1.00 92.06 81 PRO A CA 1
ATOM 629 C C . PRO A 1 81 ? -0.802 -2.697 13.504 1.00 92.06 81 PRO A C 1
ATOM 631 O O . PRO A 1 81 ? -0.509 -1.537 13.804 1.00 92.06 81 PRO A O 1
ATOM 634 N N . LEU A 1 82 ? -2.061 -3.092 13.322 1.00 91.19 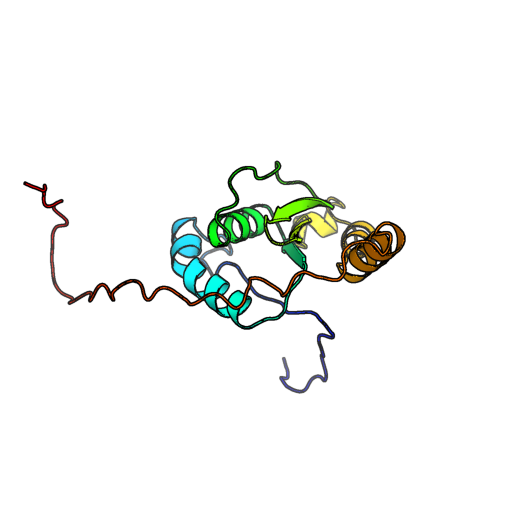82 LEU A N 1
ATOM 635 C CA . LEU A 1 82 ? -3.236 -2.284 13.639 1.00 91.19 82 LEU A CA 1
ATOM 636 C C . LEU A 1 82 ? -3.787 -2.663 15.017 1.00 91.19 82 LEU A C 1
ATOM 638 O O . LEU A 1 82 ? -3.626 -3.790 15.486 1.00 91.19 82 LEU A O 1
ATOM 642 N N . GLU A 1 83 ? -4.485 -1.723 15.657 1.00 89.00 83 GLU A N 1
ATOM 643 C CA . GLU A 1 83 ? -5.029 -1.890 17.015 1.00 89.00 83 GLU A CA 1
ATOM 644 C C . GLU A 1 83 ? -6.052 -3.044 17.125 1.00 89.00 83 GLU A C 1
ATOM 646 O O . GLU A 1 83 ? -6.281 -3.569 18.211 1.00 89.00 83 GLU A O 1
ATOM 651 N N . ASP A 1 84 ? -6.645 -3.478 16.010 1.00 87.88 84 ASP A N 1
ATOM 652 C CA . ASP A 1 84 ? -7.642 -4.555 15.953 1.00 87.88 84 ASP A CA 1
ATOM 653 C C . ASP A 1 84 ? -7.077 -5.932 15.555 1.00 87.88 84 ASP A C 1
ATOM 655 O O . ASP A 1 84 ? -7.833 -6.852 15.225 1.00 87.88 84 ASP A O 1
ATOM 659 N N . GLY A 1 85 ? -5.751 -6.085 15.598 1.00 89.44 85 GLY A N 1
ATOM 660 C CA . GLY A 1 85 ? -5.059 -7.349 15.337 1.00 89.44 85 GLY A CA 1
ATOM 661 C C . GLY A 1 85 ? -4.890 -7.690 13.855 1.00 89.44 85 GLY A C 1
ATOM 662 O O . GLY A 1 85 ? -4.485 -8.806 13.530 1.00 89.44 85 GLY A O 1
ATOM 663 N N . ARG A 1 86 ? -5.210 -6.763 12.948 1.00 92.31 86 ARG A N 1
ATOM 664 C CA . ARG A 1 86 ? -4.808 -6.837 11.536 1.00 92.31 86 ARG A CA 1
ATOM 665 C C . ARG A 1 86 ? -3.388 -6.298 11.360 1.00 92.31 86 ARG A C 1
ATOM 667 O O . ARG A 1 86 ? -2.913 -5.523 12.187 1.00 92.31 86 ARG A O 1
ATOM 674 N N . THR A 1 87 ? -2.734 -6.652 10.257 1.00 93.12 87 THR A N 1
ATOM 675 C CA . THR A 1 87 ? -1.341 -6.244 9.999 1.00 93.12 87 THR A CA 1
ATOM 676 C C . THR A 1 87 ? -1.169 -5.685 8.594 1.00 93.12 87 THR A C 1
ATOM 678 O O . THR A 1 87 ? -1.716 -6.214 7.628 1.00 93.12 87 THR A O 1
ATOM 681 N N . ILE A 1 88 ? -0.371 -4.627 8.470 1.00 95.31 88 ILE A N 1
ATOM 682 C CA . ILE A 1 88 ? 0.136 -4.132 7.189 1.00 95.31 88 ILE A CA 1
ATOM 683 C C . ILE A 1 88 ? 1.584 -4.603 7.048 1.00 95.31 88 ILE A C 1
ATOM 685 O O . ILE A 1 88 ? 2.397 -4.368 7.936 1.00 95.31 88 ILE A O 1
ATOM 689 N N . ILE A 1 89 ? 1.917 -5.249 5.939 1.00 95.88 89 ILE A N 1
ATOM 690 C CA . ILE A 1 89 ? 3.273 -5.670 5.589 1.00 95.88 89 ILE A CA 1
ATOM 691 C C . ILE A 1 89 ? 3.762 -4.780 4.454 1.00 95.88 89 ILE A C 1
ATOM 693 O O . ILE A 1 89 ? 3.091 -4.624 3.437 1.00 95.88 89 ILE A O 1
ATOM 697 N N . CYS A 1 90 ? 4.939 -4.197 4.611 1.00 96.50 90 CYS A N 1
ATOM 698 C CA . CYS A 1 90 ? 5.573 -3.374 3.596 1.00 96.50 90 CYS A CA 1
ATOM 699 C C . CYS A 1 90 ? 6.387 -4.242 2.632 1.00 96.50 90 CYS A C 1
ATOM 701 O O . CYS A 1 90 ? 7.116 -5.140 3.045 1.00 96.50 90 CYS A O 1
ATOM 703 N N . SER A 1 91 ? 6.332 -3.924 1.344 1.00 96.94 91 SER A N 1
ATOM 704 C CA . SER A 1 91 ? 7.224 -4.482 0.331 1.00 96.94 91 SER A CA 1
ATOM 705 C C . SER A 1 91 ? 7.738 -3.383 -0.572 1.00 96.94 91 SER A C 1
ATOM 707 O O . SER A 1 91 ? 7.013 -2.433 -0.854 1.00 96.94 91 SER A O 1
ATOM 709 N N . TYR A 1 92 ? 8.939 -3.532 -1.126 1.00 96.50 92 TYR A N 1
ATOM 710 C CA . TYR A 1 92 ? 9.269 -2.794 -2.340 1.00 96.50 92 TYR A CA 1
ATOM 711 C C . TYR A 1 92 ? 8.268 -3.118 -3.456 1.00 96.50 92 TYR A C 1
ATOM 713 O O . TYR A 1 92 ? 7.730 -4.224 -3.536 1.00 96.50 92 TYR A O 1
ATOM 721 N N . HIS A 1 93 ? 7.982 -2.120 -4.291 1.00 93.56 93 HIS A N 1
ATOM 722 C CA . HIS A 1 93 ? 7.071 -2.284 -5.416 1.00 93.56 93 HIS A CA 1
ATOM 723 C C . HIS A 1 93 ? 7.723 -3.188 -6.475 1.00 93.56 93 HIS A C 1
ATOM 725 O O . HIS A 1 93 ? 8.898 -2.964 -6.780 1.00 93.56 93 HIS A O 1
ATOM 731 N N . PRO A 1 94 ? 7.004 -4.145 -7.083 1.00 93.25 94 PRO A N 1
ATOM 732 C CA . PRO A 1 94 ? 7.525 -4.983 -8.164 1.00 93.25 94 PRO A CA 1
ATOM 733 C C . PRO A 1 94 ? 7.579 -4.208 -9.494 1.00 93.25 94 PRO A C 1
ATOM 735 O O . PRO A 1 94 ? 6.989 -4.602 -10.493 1.00 93.25 94 PRO A O 1
ATOM 738 N N . SER A 1 95 ? 8.232 -3.040 -9.500 1.00 91.50 95 SER A N 1
ATOM 739 C CA . SER A 1 95 ? 8.524 -2.292 -10.725 1.00 91.50 95 SER A CA 1
ATOM 740 C C . SER A 1 95 ? 9.713 -2.917 -11.448 1.00 91.50 95 SER A C 1
ATOM 742 O O . SER A 1 95 ? 10.600 -3.471 -10.799 1.00 91.50 95 SER A O 1
ATOM 744 N N . GLN A 1 96 ? 9.776 -2.740 -12.773 1.00 91.94 96 GLN A N 1
ATOM 745 C CA . GLN A 1 96 ? 10.899 -3.219 -13.589 1.00 91.94 96 GLN A CA 1
ATOM 746 C C . GLN A 1 96 ? 12.251 -2.778 -13.020 1.00 91.94 96 GLN A C 1
ATOM 748 O O . GLN A 1 96 ? 13.147 -3.599 -12.876 1.00 91.94 96 GLN A O 1
ATOM 753 N N . GLN A 1 97 ? 12.369 -1.512 -12.603 1.00 91.50 97 GLN A N 1
ATOM 754 C CA . GLN A 1 97 ? 13.584 -0.999 -11.972 1.00 91.50 97 GLN A CA 1
ATOM 755 C C . GLN A 1 97 ? 13.989 -1.825 -10.742 1.00 91.50 97 GLN A C 1
ATOM 757 O O . GLN A 1 97 ? 15.154 -2.183 -10.612 1.00 91.50 97 GLN A O 1
ATOM 762 N N . ASN A 1 98 ? 13.056 -2.152 -9.842 1.00 93.44 98 ASN A N 1
ATOM 763 C CA . ASN A 1 98 ? 13.383 -2.902 -8.627 1.00 93.44 98 ASN A CA 1
ATOM 764 C C . ASN A 1 98 ? 13.701 -4.371 -8.916 1.00 93.44 98 ASN A C 1
ATOM 766 O O . ASN A 1 98 ? 14.599 -4.926 -8.289 1.00 93.44 98 ASN A O 1
ATOM 770 N N . THR A 1 99 ? 12.980 -4.991 -9.851 1.00 93.25 99 THR A N 1
ATOM 771 C CA . THR A 1 99 ? 13.155 -6.412 -10.173 1.00 93.25 99 THR A CA 1
ATOM 772 C C . THR A 1 99 ? 14.393 -6.666 -11.030 1.00 93.25 99 THR A C 1
ATOM 774 O O . THR A 1 99 ? 15.079 -7.656 -10.816 1.00 93.25 99 THR A O 1
ATOM 777 N N . GLN A 1 100 ? 14.725 -5.772 -11.967 1.00 93.81 100 GLN A N 1
ATOM 778 C CA . GLN A 1 100 ? 15.900 -5.917 -12.839 1.00 93.81 100 GLN A CA 1
ATOM 779 C C . GLN A 1 100 ? 17.213 -5.587 -12.119 1.00 93.81 100 GLN A C 1
ATOM 781 O O . GLN A 1 100 ? 18.230 -6.211 -12.393 1.00 93.81 100 GLN A O 1
ATOM 786 N N . THR A 1 101 ? 17.203 -4.632 -11.181 1.00 94.12 101 THR A N 1
ATOM 787 C CA . THR A 1 101 ? 18.401 -4.270 -10.396 1.00 94.12 101 THR A CA 1
ATOM 788 C C . THR A 1 101 ? 18.648 -5.191 -9.198 1.00 94.12 101 THR A C 1
ATOM 790 O O . THR A 1 101 ? 19.609 -4.989 -8.464 1.00 94.12 101 THR A O 1
ATOM 793 N N . GLY A 1 102 ? 17.769 -6.168 -8.946 1.00 92.81 102 GLY A N 1
ATOM 794 C CA . GLY A 1 102 ? 17.866 -7.062 -7.788 1.00 92.81 102 GLY A CA 1
ATOM 795 C C . GLY A 1 102 ? 17.475 -6.422 -6.451 1.00 92.81 102 GLY A C 1
ATOM 796 O O . GLY A 1 102 ? 17.538 -7.081 -5.417 1.00 92.81 102 GLY A O 1
ATOM 797 N N . ARG A 1 103 ? 17.011 -5.164 -6.442 1.00 93.50 103 ARG A N 1
ATOM 798 C CA . ARG A 1 103 ? 16.497 -4.502 -5.229 1.00 93.50 103 ARG A CA 1
ATOM 799 C C . ARG A 1 103 ? 15.288 -5.230 -4.630 1.00 93.50 103 ARG A C 1
ATOM 801 O O . ARG A 1 103 ? 15.048 -5.134 -3.427 1.00 93.50 103 ARG A O 1
ATOM 808 N N . LEU A 1 104 ? 14.512 -5.917 -5.463 1.00 95.88 104 LEU A N 1
ATOM 809 C CA . LEU A 1 104 ? 13.476 -6.854 -5.044 1.00 95.88 104 LEU A CA 1
ATOM 810 C C . LEU A 1 104 ? 13.626 -8.146 -5.846 1.00 95.88 104 LEU A C 1
ATOM 812 O O . LEU A 1 104 ? 13.409 -8.139 -7.057 1.00 95.88 104 LEU A O 1
ATOM 816 N N . THR A 1 105 ? 13.949 -9.245 -5.168 1.00 95.00 105 THR A N 1
ATOM 817 C CA . THR A 1 105 ? 13.980 -10.574 -5.789 1.00 95.00 105 THR A CA 1
ATOM 818 C C . THR A 1 105 ? 12.633 -11.286 -5.646 1.00 95.00 105 THR A C 1
ATOM 820 O O . THR A 1 105 ? 11.761 -10.873 -4.871 1.00 95.00 105 THR A O 1
ATOM 823 N N . ARG A 1 106 ? 12.454 -12.375 -6.399 1.00 91.94 106 ARG A N 1
ATOM 824 C CA . ARG A 1 106 ? 11.272 -13.238 -6.291 1.00 91.94 106 ARG A CA 1
ATOM 825 C C . ARG A 1 106 ? 11.171 -13.858 -4.897 1.00 91.94 106 ARG A C 1
ATOM 827 O O . ARG A 1 106 ? 10.107 -13.816 -4.296 1.00 91.94 106 ARG A O 1
ATOM 834 N N . GLU A 1 107 ? 12.285 -14.337 -4.357 1.00 93.06 107 GLU A N 1
ATOM 835 C CA . GLU A 1 107 ? 12.370 -14.999 -3.051 1.00 93.06 107 GLU A CA 1
ATOM 836 C C . GLU A 1 107 ? 11.972 -14.044 -1.921 1.00 93.06 107 GLU A C 1
ATOM 838 O O . GLU A 1 107 ? 11.248 -14.422 -1.001 1.00 93.06 107 GLU A O 1
ATOM 843 N N . MET A 1 108 ? 12.391 -12.778 -2.019 1.00 93.19 108 MET A N 1
ATOM 844 C CA . MET A 1 108 ? 11.968 -11.723 -1.097 1.00 93.19 108 MET A CA 1
ATOM 845 C C . MET A 1 108 ? 10.449 -11.518 -1.141 1.00 93.19 108 MET A C 1
ATOM 847 O O . MET A 1 108 ? 9.791 -11.467 -0.101 1.00 93.19 108 MET A O 1
ATOM 851 N N . LEU A 1 109 ? 9.876 -11.416 -2.345 1.00 90.81 109 LEU A N 1
ATOM 852 C CA . LEU A 1 109 ? 8.437 -11.220 -2.522 1.00 90.81 109 LEU A CA 1
ATOM 853 C C . LEU A 1 109 ? 7.622 -12.433 -2.037 1.00 90.81 109 LEU A C 1
ATOM 855 O O . LEU A 1 109 ? 6.606 -12.263 -1.362 1.00 90.81 109 LEU A O 1
ATOM 859 N N . ASP A 1 110 ? 8.085 -13.649 -2.314 1.00 89.69 110 ASP A N 1
ATOM 860 C CA . ASP A 1 110 ? 7.439 -14.885 -1.869 1.00 89.69 110 ASP A CA 1
ATOM 861 C C . ASP A 1 110 ? 7.520 -15.042 -0.338 1.00 89.69 110 ASP A C 1
ATOM 863 O O . ASP A 1 110 ? 6.552 -15.455 0.313 1.00 89.69 110 ASP A O 1
ATOM 867 N N . GLY A 1 111 ? 8.637 -14.623 0.268 1.00 88.25 111 GLY A N 1
ATOM 868 C CA . GLY A 1 111 ? 8.864 -14.661 1.715 1.00 88.25 111 GLY A CA 1
ATOM 869 C C . GLY A 1 111 ? 7.931 -13.758 2.530 1.00 88.25 111 GLY A C 1
ATOM 870 O O . GLY A 1 111 ? 7.673 -14.030 3.706 1.00 88.25 111 GLY A O 1
ATOM 871 N N . ILE A 1 112 ? 7.371 -12.707 1.924 1.00 88.00 112 ILE A N 1
ATOM 872 C CA . ILE A 1 112 ? 6.398 -11.821 2.584 1.00 88.00 112 ILE A CA 1
ATOM 873 C C . ILE A 1 112 ? 4.937 -12.217 2.339 1.00 88.00 112 ILE A C 1
ATOM 875 O O . ILE A 1 112 ? 4.034 -11.527 2.819 1.00 88.00 112 ILE A O 1
ATOM 879 N N . SER A 1 113 ? 4.683 -13.306 1.606 1.00 79.75 113 SER A N 1
ATOM 880 C CA . SER A 1 113 ? 3.327 -13.779 1.327 1.00 79.75 113 SER A CA 1
ATOM 881 C C . SER A 1 113 ? 2.513 -13.906 2.623 1.00 79.75 113 SER A C 1
ATOM 883 O O . SER A 1 113 ? 2.962 -14.559 3.574 1.00 79.75 113 SER A O 1
ATOM 885 N N . PRO A 1 114 ? 1.287 -13.345 2.681 1.00 70.38 114 PRO A N 1
ATOM 886 C CA . PRO A 1 114 ? 0.425 -13.467 3.848 1.00 70.38 114 PRO A CA 1
ATOM 887 C C . PRO A 1 114 ? 0.168 -14.913 4.257 1.00 70.38 114 PRO A C 1
ATOM 889 O O . PRO A 1 114 ? -0.009 -15.170 5.437 1.00 70.38 114 PRO A O 1
ATOM 892 N N . ARG A 1 115 ? 0.181 -15.875 3.322 1.00 65.06 115 ARG A N 1
ATOM 893 C CA . ARG A 1 115 ? 0.050 -17.300 3.664 1.00 65.06 115 ARG A CA 1
ATOM 894 C C . ARG A 1 115 ? 1.263 -17.803 4.437 1.00 65.06 115 ARG A C 1
ATOM 896 O O . ARG A 1 115 ? 1.088 -18.420 5.481 1.00 65.06 115 ARG A O 1
ATOM 903 N N . THR A 1 116 ? 2.468 -17.486 3.969 1.00 62.09 116 THR A N 1
ATOM 904 C CA . THR A 1 116 ? 3.727 -17.812 4.654 1.00 62.09 116 THR A CA 1
ATOM 905 C C . THR A 1 116 ? 3.760 -17.181 6.045 1.00 62.09 116 THR A C 1
ATOM 907 O O . THR A 1 116 ? 4.072 -17.851 7.028 1.00 62.09 116 THR A O 1
ATOM 910 N N . ARG A 1 117 ? 3.349 -15.912 6.157 1.00 67.69 117 ARG A N 1
ATOM 911 C CA . ARG A 1 117 ? 3.330 -15.171 7.427 1.00 67.69 117 ARG A CA 1
ATOM 912 C C . ARG A 1 117 ? 2.229 -15.640 8.377 1.00 67.69 117 ARG A C 1
ATOM 914 O O . ARG A 1 117 ? 2.503 -15.822 9.554 1.00 67.69 117 ARG A O 1
ATOM 921 N N . LEU A 1 118 ? 1.009 -15.897 7.906 1.00 66.12 118 LEU A N 1
ATOM 922 C CA . LEU A 1 118 ? -0.068 -16.450 8.738 1.00 66.12 118 LEU A CA 1
ATOM 923 C C . LEU A 1 118 ? 0.262 -17.870 9.206 1.00 66.12 118 LEU A C 1
ATOM 925 O O . LEU A 1 118 ? 0.015 -18.189 10.366 1.00 66.12 118 LEU A O 1
ATOM 929 N N . ALA A 1 119 ? 0.869 -18.696 8.350 1.00 57.62 119 ALA A N 1
ATOM 930 C CA . ALA A 1 119 ? 1.378 -20.005 8.746 1.00 57.62 119 ALA A CA 1
ATOM 931 C C . ALA A 1 119 ? 2.471 -19.871 9.819 1.00 57.62 119 ALA A C 1
ATOM 933 O O . ALA A 1 119 ? 2.416 -20.568 10.832 1.00 57.62 119 ALA A O 1
ATOM 934 N N . ALA A 1 120 ? 3.405 -18.927 9.666 1.00 56.53 120 ALA A N 1
ATOM 935 C CA . ALA A 1 120 ? 4.407 -18.632 10.688 1.00 56.53 120 ALA A CA 1
ATOM 936 C C . ALA A 1 120 ? 3.765 -18.161 12.007 1.00 56.53 120 ALA A C 1
ATOM 938 O O . ALA A 1 120 ? 4.053 -18.736 13.049 1.00 56.53 120 ALA A O 1
ATOM 939 N N . LEU A 1 121 ? 2.831 -17.204 11.970 1.00 57.88 121 LEU A N 1
ATOM 940 C CA . LEU A 1 121 ? 2.120 -16.687 13.147 1.00 57.88 121 LEU A CA 1
ATOM 941 C C . LEU A 1 121 ? 1.274 -17.762 13.843 1.00 57.88 121 LEU A C 1
ATOM 943 O O . LEU A 1 121 ? 1.215 -17.792 15.069 1.00 57.88 121 LEU A O 1
ATOM 947 N N . SER A 1 122 ? 0.650 -18.670 13.088 1.00 54.16 122 SER A N 1
ATOM 948 C CA . SER A 1 122 ? -0.123 -19.787 13.651 1.00 54.16 122 SER A CA 1
ATOM 949 C C . SER A 1 122 ? 0.742 -20.785 14.426 1.00 54.16 122 SER A C 1
ATOM 951 O O . SER A 1 122 ? 0.251 -21.421 15.352 1.00 54.16 122 SER A O 1
ATOM 953 N N . ARG A 1 123 ? 2.039 -20.886 14.098 1.00 51.78 123 ARG A N 1
ATOM 954 C CA . ARG A 1 123 ? 3.007 -21.707 14.843 1.00 51.78 123 ARG A CA 1
ATOM 955 C C . ARG A 1 123 ? 3.464 -21.030 16.136 1.00 51.78 123 ARG A C 1
ATOM 957 O O . ARG A 1 123 ? 3.868 -21.725 17.062 1.00 51.78 123 ARG A O 1
ATOM 964 N N . THR A 1 124 ? 3.402 -19.700 16.207 1.00 48.28 124 THR A N 1
ATOM 965 C CA . THR A 1 124 ? 3.851 -18.909 17.366 1.00 48.28 124 THR A CA 1
ATOM 966 C C . THR A 1 124 ? 2.718 -18.549 18.331 1.00 48.28 124 THR A C 1
ATOM 968 O O . THR A 1 124 ? 2.964 -18.329 19.516 1.00 48.28 124 THR A O 1
ATOM 971 N N . LEU A 1 125 ? 1.468 -18.483 17.862 1.00 45.28 125 LEU A N 1
ATOM 972 C CA . LEU A 1 125 ? 0.307 -18.157 18.691 1.00 45.28 125 LEU A CA 1
ATOM 973 C C . LEU A 1 125 ? -0.199 -19.401 19.439 1.00 45.28 125 LEU A C 1
ATOM 975 O O . LEU A 1 125 ? -0.940 -20.219 18.902 1.00 45.28 125 LEU A O 1
ATOM 979 N N . SER A 1 126 ? 0.176 -19.515 20.716 1.00 38.97 126 SER A N 1
ATOM 980 C CA . SER A 1 126 ? -0.420 -20.482 21.647 1.00 38.97 126 SER A CA 1
ATOM 981 C C . SER A 1 126 ? -1.930 -20.195 21.840 1.00 38.97 126 SER A C 1
ATOM 983 O O . SER A 1 126 ? -2.314 -19.023 21.866 1.00 38.97 126 SER A O 1
ATOM 985 N N . PRO A 1 127 ? -2.814 -21.202 22.026 1.00 41.41 127 PRO A N 1
ATOM 986 C CA . PRO A 1 127 ? -4.272 -21.080 21.820 1.00 41.41 127 PRO A CA 1
ATOM 987 C C . PRO A 1 127 ? -5.042 -20.186 22.810 1.00 41.41 127 PRO A C 1
ATOM 989 O O . PRO A 1 127 ? -6.271 -20.097 22.756 1.00 41.41 127 PRO A O 1
ATOM 992 N N . LYS A 1 128 ? -4.377 -19.528 23.759 1.00 40.81 128 LYS A N 1
ATOM 993 C CA . LYS A 1 128 ? -5.049 -18.817 24.851 1.00 40.81 128 LYS A CA 1
ATOM 994 C C . LYS A 1 128 ? -5.453 -17.402 24.435 1.00 40.81 128 LYS A C 1
ATOM 996 O O . LYS A 1 128 ? -4.782 -16.454 24.828 1.00 40.81 128 LYS A O 1
ATOM 1001 N N . ARG A 1 129 ? -6.539 -17.274 23.655 1.00 45.88 129 ARG A N 1
ATOM 1002 C CA . ARG A 1 129 ? -7.495 -16.129 23.597 1.00 45.88 129 ARG A CA 1
ATOM 1003 C C . ARG A 1 129 ? -8.476 -16.287 22.417 1.00 45.88 129 ARG A C 1
ATOM 1005 O O . ARG A 1 129 ? -8.580 -15.428 21.547 1.00 45.88 129 ARG A O 1
ATOM 1012 N N . ALA A 1 130 ? -9.234 -17.379 22.392 1.00 43.66 130 ALA A N 1
ATOM 1013 C CA . ALA A 1 130 ? -10.416 -17.503 21.538 1.00 43.66 130 ALA A CA 1
ATOM 1014 C C . ALA A 1 130 ? -11.643 -17.009 22.324 1.00 43.66 130 ALA A C 1
ATOM 1016 O O . ALA A 1 130 ? -12.269 -17.771 23.049 1.00 43.66 130 ALA A O 1
ATOM 1017 N N . GLY A 1 131 ? 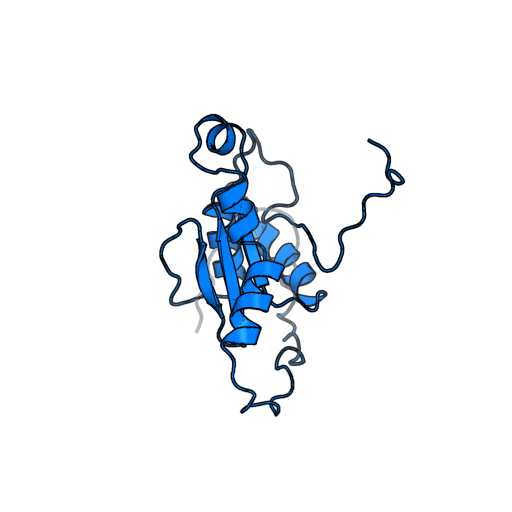-11.938 -15.709 22.262 1.00 37.75 131 GLY A N 1
ATOM 1018 C CA . GLY A 1 131 ? -13.071 -15.148 23.013 1.00 37.75 131 GLY A CA 1
ATOM 1019 C C . GLY A 1 131 ? -13.428 -13.695 22.716 1.00 37.75 131 GLY A C 1
ATOM 1020 O O . GLY A 1 131 ? -14.168 -13.091 23.483 1.00 37.75 131 GLY A O 1
ATOM 1021 N N . VAL A 1 132 ? -12.915 -13.105 21.632 1.00 44.56 132 VAL A N 1
ATOM 1022 C CA . VAL A 1 132 ? -13.239 -11.718 21.274 1.00 44.56 132 VAL A CA 1
ATOM 1023 C C . VAL A 1 132 ? -13.929 -11.702 19.917 1.00 44.56 132 VAL A C 1
ATOM 1025 O O . VAL A 1 132 ? -13.309 -11.946 18.882 1.00 44.56 132 VAL A O 1
ATOM 1028 N N . SER A 1 133 ? -15.231 -11.424 19.934 1.00 36.97 133 SER A N 1
ATOM 1029 C CA . SER A 1 133 ? -16.018 -11.126 18.738 1.00 36.97 133 SER A CA 1
ATOM 1030 C C . SER A 1 133 ? -15.328 -10.025 17.915 1.00 36.97 133 SER A C 1
ATOM 1032 O O . SER A 1 133 ? -14.928 -9.012 18.496 1.00 36.97 133 SER A O 1
ATOM 1034 N N . PRO A 1 134 ? -15.184 -10.164 16.583 1.00 41.47 134 PRO A N 1
ATOM 1035 C CA . PRO A 1 134 ? -14.462 -9.182 15.781 1.00 41.47 134 PRO A CA 1
ATOM 1036 C C . PRO A 1 134 ? -15.107 -7.782 15.861 1.00 41.47 134 PRO A C 1
ATOM 1038 O O . PRO A 1 134 ? -16.305 -7.642 15.595 1.00 41.47 134 PRO A O 1
ATOM 1041 N N . PRO A 1 135 ? -14.343 -6.719 16.172 1.00 43.22 135 PRO A N 1
ATOM 1042 C CA . PRO A 1 135 ? -14.883 -5.373 16.382 1.00 43.22 135 PRO A CA 1
ATOM 1043 C C . PRO A 1 135 ? -15.375 -4.678 15.099 1.00 43.22 135 PRO A C 1
ATOM 1045 O O . PRO A 1 135 ? -15.992 -3.615 15.185 1.00 43.22 135 PRO A O 1
ATOM 1048 N N . TRP A 1 136 ? -15.172 -5.267 13.912 1.00 51.19 136 TRP A N 1
ATOM 1049 C CA . TRP A 1 136 ? -15.544 -4.660 12.624 1.00 51.19 136 TRP A CA 1
ATOM 1050 C C . TRP A 1 136 ? -17.064 -4.542 12.398 1.00 51.19 136 TRP A C 1
ATOM 1052 O O . TRP A 1 136 ? -17.504 -3.856 11.480 1.00 51.19 136 TRP A O 1
ATOM 1062 N N . ARG A 1 137 ? -17.890 -5.104 13.292 1.00 44.31 137 ARG A N 1
ATOM 1063 C CA . ARG A 1 137 ? -19.349 -4.886 13.354 1.00 44.31 137 ARG A CA 1
ATOM 1064 C C . ARG A 1 137 ? -19.772 -3.579 14.061 1.00 44.31 137 ARG A C 1
ATOM 1066 O O . ARG A 1 137 ? -20.857 -3.524 14.639 1.00 44.31 137 ARG A O 1
ATOM 1073 N N . ARG A 1 138 ? -18.984 -2.495 14.027 1.00 39.44 138 ARG A N 1
ATOM 1074 C CA . ARG A 1 138 ? -19.412 -1.186 14.573 1.00 39.44 138 ARG A CA 1
ATOM 1075 C C . ARG A 1 138 ? -19.723 -0.161 13.474 1.00 39.44 138 ARG A C 1
ATOM 1077 O O . ARG A 1 138 ? -18.851 0.280 12.740 1.00 39.44 138 ARG A O 1
ATOM 1084 N N . ARG A 1 139 ? -21.019 0.193 13.416 1.00 40.38 139 ARG A N 1
ATOM 1085 C CA . ARG A 1 139 ? -21.703 1.236 12.622 1.00 40.38 139 ARG A CA 1
ATOM 1086 C C . ARG A 1 139 ? -20.787 2.319 12.049 1.00 40.38 139 ARG A C 1
ATOM 1088 O O . ARG A 1 139 ? -20.257 3.149 12.784 1.00 40.38 139 ARG A O 1
ATOM 1095 N N . VAL A 1 140 ? -20.800 2.412 10.720 1.00 41.28 140 VAL A N 1
ATOM 1096 C CA . VAL A 1 140 ? -20.474 3.627 9.971 1.00 41.28 140 VAL A CA 1
ATOM 1097 C C . VAL A 1 140 ? -21.285 4.786 10.563 1.00 41.28 140 VAL A C 1
ATOM 1099 O O . VAL A 1 140 ? -22.503 4.867 10.381 1.00 41.28 140 VAL A O 1
ATOM 1102 N N . ARG A 1 141 ? -20.633 5.697 11.295 1.00 38.12 141 ARG A N 1
ATOM 1103 C CA . ARG A 1 141 ? -21.236 6.998 11.601 1.00 38.12 141 ARG A CA 1
ATOM 1104 C C . ARG A 1 141 ? -21.376 7.726 10.268 1.00 38.12 141 ARG A C 1
ATOM 1106 O O . ARG A 1 141 ? -20.375 8.114 9.672 1.00 38.12 141 ARG A O 1
ATOM 1113 N N . ARG A 1 142 ? -22.615 7.887 9.789 1.00 36.34 142 ARG A N 1
ATOM 1114 C CA . ARG A 1 142 ? -22.939 8.738 8.637 1.00 36.34 142 ARG A CA 1
ATOM 1115 C C . ARG A 1 142 ? -22.378 10.138 8.905 1.00 36.34 142 ARG A C 1
ATOM 1117 O O . ARG A 1 142 ? -22.990 10.911 9.639 1.00 36.34 142 ARG A O 1
ATOM 1124 N N . ARG A 1 143 ? -21.220 10.480 8.332 1.00 41.97 143 ARG A N 1
ATOM 1125 C CA . ARG A 1 143 ? -20.814 11.885 8.228 1.00 41.97 143 ARG A CA 1
ATOM 1126 C C . ARG A 1 143 ? -21.819 12.562 7.296 1.00 41.97 143 ARG A C 1
ATOM 1128 O O . ARG A 1 143 ? -22.130 12.038 6.226 1.00 41.97 143 ARG A O 1
ATOM 1135 N N . ARG A 1 144 ? -22.410 13.664 7.772 1.00 38.94 144 ARG A N 1
ATOM 1136 C CA . ARG A 1 144 ? -23.402 14.457 7.036 1.00 38.94 144 ARG A CA 1
ATOM 1137 C C . ARG A 1 144 ? -22.835 14.803 5.658 1.00 38.94 144 ARG A C 1
ATOM 1139 O O . ARG A 1 144 ? -21.696 15.248 5.557 1.00 38.94 144 ARG A O 1
ATOM 1146 N N . ARG A 1 145 ? -23.638 14.566 4.617 1.00 35.00 145 ARG A N 1
ATOM 1147 C CA . ARG A 1 145 ? -23.331 14.930 3.229 1.00 35.00 145 ARG A CA 1
ATOM 1148 C C . ARG A 1 145 ? -23.006 16.424 3.178 1.00 35.00 145 ARG A C 1
ATOM 1150 O O . ARG A 1 145 ? -23.894 17.235 3.426 1.00 35.00 145 ARG A O 1
ATOM 1157 N N . LEU A 1 146 ? -21.768 16.778 2.844 1.00 37.59 146 LEU A N 1
ATOM 1158 C CA . LEU A 1 146 ? -21.482 18.102 2.306 1.00 37.59 146 LEU A CA 1
ATOM 1159 C C . LEU A 1 146 ? -21.995 18.097 0.867 1.00 37.59 146 LEU A C 1
ATOM 1161 O O . LEU A 1 146 ? -21.569 17.297 0.037 1.00 37.59 146 LEU A O 1
ATOM 1165 N N . ARG A 1 147 ? -23.014 18.916 0.624 1.00 33.12 147 ARG A N 1
ATOM 1166 C CA . ARG A 1 147 ? -23.623 19.115 -0.685 1.00 33.12 147 ARG A CA 1
ATOM 1167 C C . ARG A 1 147 ? -22.794 20.199 -1.378 1.00 33.12 147 ARG A C 1
ATOM 1169 O O . ARG A 1 147 ? -22.875 21.355 -0.984 1.00 33.12 147 ARG A O 1
ATOM 1176 N N . CYS A 1 148 ? -21.979 19.829 -2.364 1.00 30.22 148 CYS A N 1
ATOM 1177 C CA . CYS A 1 148 ? -21.364 20.801 -3.267 1.00 30.22 148 CYS A CA 1
ATOM 1178 C C . CYS A 1 148 ? -22.416 21.215 -4.301 1.00 30.22 148 CYS A C 1
ATOM 1180 O O . CYS A 1 148 ? -22.698 20.461 -5.231 1.00 30.22 148 CYS A O 1
ATOM 1182 N N . SER A 1 149 ? -23.035 22.379 -4.116 1.00 37.72 149 SER A N 1
ATOM 1183 C CA . SER A 1 149 ? -23.692 23.097 -5.209 1.00 37.72 149 SER A CA 1
ATOM 1184 C C . SER A 1 149 ? -22.621 23.854 -5.986 1.00 37.72 149 SER A C 1
ATOM 1186 O O . SER A 1 149 ? -21.810 24.564 -5.394 1.00 37.72 149 SER A O 1
ATOM 1188 N N . GLY A 1 150 ? -22.590 23.639 -7.298 1.00 32.59 150 GLY A N 1
ATOM 1189 C CA . GLY A 1 150 ? -21.654 24.291 -8.199 1.00 32.59 150 GLY A CA 1
ATOM 1190 C C . GLY A 1 150 ? -21.857 25.801 -8.318 1.00 32.59 150 GLY A C 1
ATOM 11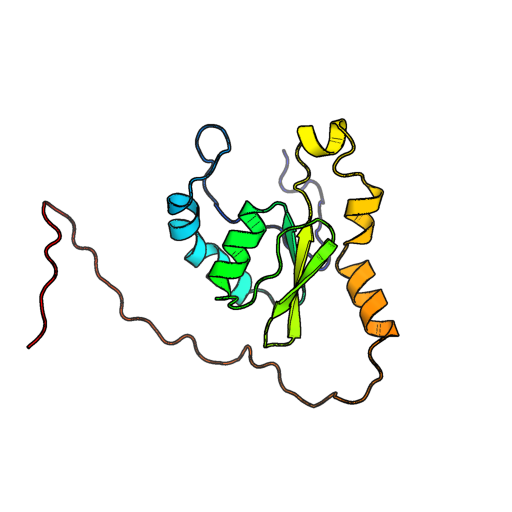91 O O . GLY A 1 150 ? -22.841 26.366 -7.845 1.00 32.59 150 GLY A O 1
ATOM 1192 N N . SER A 1 151 ? -20.917 26.380 -9.064 1.00 38.62 151 SER A N 1
ATOM 1193 C CA . SER A 1 151 ? -20.805 27.758 -9.551 1.00 38.62 151 SER A CA 1
ATOM 1194 C C . SER A 1 151 ? -20.146 28.784 -8.605 1.00 38.62 151 SER A C 1
ATOM 1196 O O . SER A 1 151 ? -20.718 29.225 -7.621 1.00 38.62 151 SER A O 1
ATOM 1198 N N . HIS A 1 152 ? -18.925 29.165 -9.007 1.00 39.78 152 HIS A N 1
ATOM 1199 C CA . HIS A 1 152 ? -18.203 30.419 -8.750 1.00 39.78 152 HIS A CA 1
ATOM 1200 C C . HIS A 1 152 ? -17.735 30.771 -7.319 1.00 39.78 152 HIS A C 1
ATOM 1202 O O . HIS A 1 152 ? -18.511 31.134 -6.450 1.00 39.78 152 HIS A O 1
ATOM 1208 N N . GLY A 1 153 ? -16.402 30.810 -7.164 1.00 38.81 153 GLY A N 1
ATOM 1209 C CA . GLY A 1 153 ? -15.686 31.890 -6.470 1.00 38.81 153 GLY A CA 1
ATOM 1210 C C . GLY A 1 153 ? -15.684 31.927 -4.935 1.00 38.81 153 GLY A C 1
ATOM 1211 O O . GLY A 1 153 ? -16.623 32.397 -4.311 1.00 38.81 153 GLY A O 1
ATOM 1212 N N . GLY A 1 154 ? -14.525 31.613 -4.339 1.00 32.25 154 GLY A N 1
ATOM 1213 C CA . GLY A 1 154 ? -14.099 32.194 -3.056 1.00 32.25 154 GLY A CA 1
ATOM 1214 C C . GLY A 1 154 ? -14.427 31.391 -1.794 1.00 32.25 154 GLY A C 1
ATOM 1215 O O . GLY A 1 154 ? -15.504 31.496 -1.220 1.00 32.25 154 GLY A O 1
ATOM 1216 N N . CYS A 1 155 ? -13.439 30.659 -1.277 1.00 32.09 155 CYS A N 1
ATOM 1217 C CA . CYS A 1 155 ? -13.522 29.997 0.023 1.00 32.09 155 CYS A CA 1
ATOM 1218 C C . CYS A 1 155 ? -13.095 30.982 1.130 1.00 32.09 155 CYS A C 1
ATOM 1220 O O . CYS A 1 155 ? -11.901 31.205 1.327 1.00 32.09 155 CYS A O 1
ATOM 1222 N N . ARG A 1 156 ? -14.044 31.594 1.854 1.00 36.44 156 ARG A N 1
ATOM 1223 C CA . ARG A 1 156 ? -13.754 32.275 3.132 1.00 36.44 156 ARG A CA 1
ATOM 1224 C C . ARG A 1 156 ? -14.196 31.396 4.300 1.00 36.44 156 ARG A C 1
ATOM 1226 O O . ARG A 1 156 ? -15.304 30.868 4.309 1.00 36.44 156 ARG A O 1
ATOM 1233 N N . ARG A 1 157 ? -13.317 31.257 5.297 1.00 38.91 157 ARG A N 1
ATOM 1234 C CA . ARG A 1 157 ? -13.618 30.623 6.589 1.00 38.91 157 ARG A CA 1
ATOM 1235 C C . ARG A 1 157 ? -14.654 31.469 7.336 1.00 38.91 157 ARG A C 1
ATOM 1237 O O . ARG A 1 157 ? -14.393 32.638 7.602 1.00 38.91 157 ARG A O 1
ATOM 1244 N N . ALA A 1 158 ? -15.788 30.879 7.708 1.00 38.00 158 ALA A N 1
ATOM 1245 C CA . ALA A 1 158 ? -16.697 31.480 8.678 1.00 38.00 158 ALA A CA 1
ATOM 1246 C C . ALA A 1 158 ? -16.175 31.192 10.096 1.00 38.00 158 ALA A C 1
ATOM 1248 O O . ALA A 1 158 ? -16.052 30.031 10.491 1.00 38.00 158 ALA A O 1
ATOM 1249 N N . GLY A 1 159 ? -15.817 32.253 10.822 1.00 37.09 159 GLY A N 1
ATOM 1250 C CA . GLY A 1 159 ? -15.514 32.215 12.251 1.00 37.09 159 GLY A CA 1
ATOM 1251 C C . GLY A 1 159 ? -16.781 31.974 13.072 1.00 37.09 159 GLY A C 1
ATOM 1252 O O . GLY A 1 159 ? -17.850 32.482 12.732 1.00 37.09 159 GLY A O 1
ATOM 1253 N N . GLY A 1 160 ? -16.654 31.171 14.127 1.00 38.19 160 GLY A N 1
ATOM 1254 C CA . GLY A 1 160 ? -17.713 30.934 15.104 1.00 38.19 160 GLY A CA 1
ATOM 1255 C C . GLY A 1 160 ? -17.776 32.056 16.138 1.00 38.19 160 GLY A C 1
ATOM 1256 O O . GLY A 1 160 ? -16.735 32.555 16.568 1.00 38.19 160 GLY A O 1
ATOM 1257 N N . ARG A 1 161 ? -19.000 32.436 16.506 1.00 35.19 161 ARG A N 1
ATOM 1258 C CA . ARG A 1 161 ? -19.319 32.973 17.833 1.00 35.19 161 ARG A CA 1
ATOM 1259 C C . ARG A 1 161 ? -19.640 31.808 18.758 1.00 35.19 161 ARG A C 1
ATOM 1261 O O . ARG A 1 161 ? -20.143 30.790 18.226 1.00 35.19 161 ARG A O 1
#

Sequence (161 aa):
EHRDDGLRLLGAYITAIVHCVPPGNKPTPQERDNCLPHLERELSLLPWRVIVALGSFAYDGVCRAFSVRKRPAFGHGVEAPLEDGRTIICSYHPSQQNTQTGRLTREMLDGISPRTRLAALSRTLSPKRAGVSPPWRRRVRRRRRLRCSGSHGGCRRAGGR